Protein AF-G4Z9J0-F1 (afdb_monomer_lite)

pLDDT: mean 87.9, std 6.25, range [66.0, 95.75]

Secondary structure (DSSP, 8-state):
-HHHHHHHHHHHTT--S-B--SS-HHHHHHHHHT---SSHHHHHHHHHHHHHHHHTT--B-

Organism: Phytophthora sojae (strain P6497) (NCBI:txid1094619)

Foldseek 3Di:
DVLLVVLVVCVVVVAAQDADDDPVVVLQVCLVVVPFDPDPVRNVVSVSNNVSCVSRHHNYD

Radius of gyration: 10.81 Å; chains: 1; bounding box: 25×20×24 Å

Structure (mmCIF, N/CA/C/O backbone):
data_AF-G4Z9J0-F1
#
_entry.id   AF-G4Z9J0-F1
#
loop_
_atom_site.group_PDB
_atom_site.id
_atom_site.type_symbol
_atom_site.label_atom_id
_atom_site.label_alt_id
_atom_site.label_comp_id
_atom_site.label_asym_id
_atom_site.label_entity_id
_atom_site.label_seq_id
_atom_site.pdbx_PDB_ins_code
_atom_site.Cartn_x
_atom_site.Cartn_y
_atom_site.Cartn_z
_atom_site.occupancy
_atom_site.B_iso_or_equiv
_atom_site.auth_seq_id
_atom_site.auth_comp_id
_atom_site.auth_asym_id
_atom_site.auth_atom_id
_atom_site.pdbx_PDB_model_num
ATOM 1 N N . VAL A 1 1 ? 3.320 8.849 -5.904 1.00 75.94 1 VAL A N 1
ATOM 2 C CA . VAL A 1 1 ? 2.917 10.097 -5.214 1.00 75.94 1 VAL A CA 1
ATOM 3 C C . VAL A 1 1 ? 1.470 10.009 -4.742 1.00 75.94 1 VAL A C 1
ATOM 5 O O . VAL A 1 1 ? 1.280 10.005 -3.538 1.00 75.94 1 VAL A O 1
ATOM 8 N N . ALA A 1 2 ? 0.480 9.800 -5.622 1.00 84.81 2 ALA A N 1
ATOM 9 C CA . ALA A 1 2 ? -0.936 9.649 -5.233 1.00 84.81 2 ALA A CA 1
ATOM 10 C C . ALA A 1 2 ? -1.181 8.623 -4.103 1.00 84.81 2 ALA A C 1
ATOM 12 O O . ALA A 1 2 ? -1.729 8.974 -3.063 1.00 84.81 2 ALA A O 1
ATOM 13 N N . LEU A 1 3 ? -0.666 7.393 -4.242 1.00 87.25 3 LEU A N 1
ATOM 14 C CA . LEU A 1 3 ? -0.802 6.361 -3.204 1.00 87.25 3 LEU A CA 1
ATOM 15 C C . LEU A 1 3 ? -0.200 6.772 -1.848 1.00 87.25 3 LEU A C 1
ATOM 17 O O . LEU A 1 3 ? -0.749 6.454 -0.801 1.00 87.25 3 LEU A O 1
ATOM 21 N N . TYR A 1 4 ? 0.913 7.508 -1.853 1.00 90.00 4 TYR A N 1
ATOM 22 C CA . TYR A 1 4 ? 1.515 7.998 -0.615 1.00 90.00 4 TYR A CA 1
ATOM 23 C C . TYR A 1 4 ? 0.597 8.998 0.097 1.00 90.00 4 TYR A C 1
ATOM 25 O O . TYR A 1 4 ? 0.457 8.924 1.316 1.00 90.00 4 TYR A O 1
ATOM 33 N N . HIS A 1 5 ? -0.056 9.896 -0.647 1.00 91.25 5 HIS A N 1
ATOM 34 C CA . HIS A 1 5 ? -1.028 10.825 -0.071 1.00 91.25 5 HIS A CA 1
ATOM 35 C C . HIS A 1 5 ? -2.251 10.094 0.483 1.00 91.25 5 HIS A C 1
ATOM 37 O O . HIS A 1 5 ? -2.676 10.417 1.587 1.00 91.25 5 HIS A O 1
ATOM 43 N N . LEU A 1 6 ? -2.757 9.072 -0.216 1.00 90.56 6 LEU A N 1
ATOM 44 C CA . LEU A 1 6 ? -3.861 8.244 0.278 1.00 90.56 6 LEU A CA 1
ATOM 45 C C . LEU A 1 6 ? -3.503 7.557 1.602 1.00 90.56 6 LEU A C 1
ATOM 47 O O . LEU A 1 6 ? -4.230 7.691 2.585 1.00 90.56 6 LEU A O 1
ATOM 51 N N . LEU A 1 7 ? -2.350 6.883 1.655 1.00 91.56 7 LEU A N 1
ATOM 52 C CA . LEU A 1 7 ? -1.879 6.213 2.870 1.00 91.56 7 LEU A CA 1
ATOM 53 C C . LEU A 1 7 ? -1.605 7.210 4.003 1.00 91.56 7 LEU A C 1
ATOM 55 O O . LEU A 1 7 ? -1.913 6.926 5.155 1.00 91.56 7 LEU A O 1
ATOM 59 N N . SER A 1 8 ? -1.066 8.391 3.689 1.00 93.69 8 SER A N 1
ATOM 60 C CA . SER A 1 8 ? -0.810 9.433 4.692 1.00 93.69 8 SER A CA 1
ATOM 61 C C . SER A 1 8 ? -2.104 10.042 5.227 1.00 93.69 8 SER A C 1
ATOM 63 O O . SER A 1 8 ? -2.199 10.321 6.418 1.00 93.69 8 SER A O 1
ATOM 65 N N . ALA A 1 9 ? -3.123 10.216 4.384 1.00 93.56 9 ALA A N 1
ATOM 66 C CA . ALA A 1 9 ? -4.437 10.673 4.823 1.00 93.56 9 ALA A CA 1
ATOM 67 C C . ALA A 1 9 ? -5.115 9.633 5.727 1.00 93.56 9 ALA A C 1
ATOM 69 O O . ALA A 1 9 ? -5.714 10.004 6.735 1.00 93.56 9 ALA A O 1
ATOM 70 N N . ALA A 1 10 ? -4.985 8.341 5.406 1.00 92.94 10 ALA A N 1
ATOM 71 C CA . ALA A 1 10 ? -5.464 7.261 6.265 1.00 92.94 10 ALA A CA 1
ATOM 72 C C . ALA A 1 10 ? -4.747 7.253 7.625 1.00 92.94 10 ALA A C 1
ATOM 74 O O . ALA A 1 10 ? -5.412 7.196 8.657 1.00 92.94 10 ALA A O 1
ATOM 75 N N . ASP A 1 11 ? -3.418 7.400 7.624 1.00 94.88 11 ASP A N 1
ATOM 76 C CA . ASP A 1 11 ? -2.599 7.486 8.840 1.00 94.88 11 ASP A CA 1
ATOM 77 C C . ASP A 1 11 ? -3.005 8.681 9.714 1.00 94.88 11 ASP A C 1
ATOM 79 O O . ASP A 1 11 ? -3.257 8.535 10.906 1.00 94.88 11 ASP A O 1
ATOM 83 N N . THR A 1 12 ? -3.173 9.854 9.097 1.00 95.75 12 THR A N 1
ATOM 84 C CA . THR A 1 12 ? -3.580 11.091 9.787 1.00 95.75 12 THR A CA 1
ATOM 85 C C . THR A 1 12 ? -4.974 10.971 10.408 1.00 95.75 12 THR A C 1
ATOM 87 O O . THR A 1 12 ? -5.242 11.553 11.453 1.00 95.75 12 THR A O 1
ATOM 90 N N . ARG A 1 13 ? -5.866 10.190 9.788 1.00 95.31 13 ARG A N 1
ATOM 91 C CA . ARG A 1 13 ? -7.214 9.897 10.302 1.00 95.31 13 ARG A CA 1
ATOM 92 C C . ARG A 1 13 ? -7.242 8.736 11.302 1.00 95.31 13 ARG A C 1
ATOM 94 O O . ARG A 1 13 ? -8.318 8.361 11.754 1.00 95.31 13 ARG A O 1
ATOM 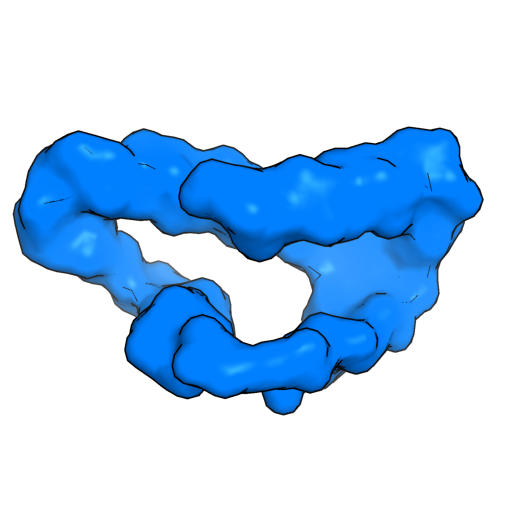101 N N . GLY A 1 14 ? -6.092 8.142 11.622 1.00 94.12 14 GLY A N 1
ATOM 102 C CA . GLY A 1 14 ? -5.992 6.997 12.527 1.00 94.12 14 GLY A CA 1
ATOM 103 C C . GLY A 1 14 ? -6.626 5.712 11.986 1.00 94.12 14 GLY A C 1
ATOM 104 O O . GLY A 1 14 ? -6.885 4.791 12.761 1.00 94.12 14 GLY A O 1
ATOM 105 N N . LEU A 1 15 ? -6.879 5.630 10.675 1.00 92.50 15 LEU A N 1
ATOM 106 C CA . LEU A 1 15 ? -7.481 4.453 10.054 1.00 92.50 15 LEU A CA 1
ATOM 107 C C . LEU A 1 15 ? -6.484 3.292 10.045 1.00 92.50 15 LEU A C 1
ATOM 109 O O . LEU A 1 15 ? -5.299 3.465 9.753 1.00 92.50 15 LEU A O 1
ATOM 113 N N . ARG A 1 16 ? -6.976 2.090 10.354 1.00 93.31 16 ARG A N 1
ATOM 114 C CA . ARG A 1 16 ? -6.187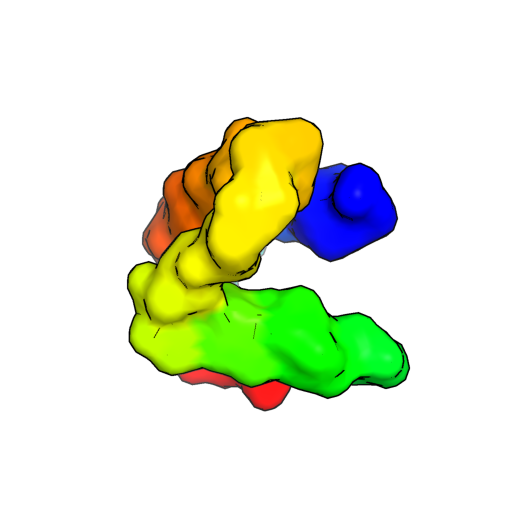 0.854 10.369 1.00 93.31 16 ARG A CA 1
ATOM 115 C C . ARG A 1 16 ? -6.953 -0.282 9.706 1.00 93.31 16 ARG A C 1
ATOM 117 O O . ARG A 1 16 ? -8.178 -0.271 9.732 1.00 93.31 16 ARG A O 1
ATOM 124 N N . GLY A 1 17 ? -6.250 -1.271 9.154 1.00 91.31 17 GLY A N 1
ATOM 125 C CA . GLY A 1 17 ? -6.909 -2.435 8.547 1.00 91.31 17 GLY A CA 1
ATOM 126 C C . GLY A 1 17 ? -7.590 -2.117 7.216 1.00 91.31 17 GLY A C 1
ATOM 127 O O . GLY A 1 17 ? -8.577 -2.753 6.867 1.00 91.31 17 GLY A O 1
ATOM 128 N N .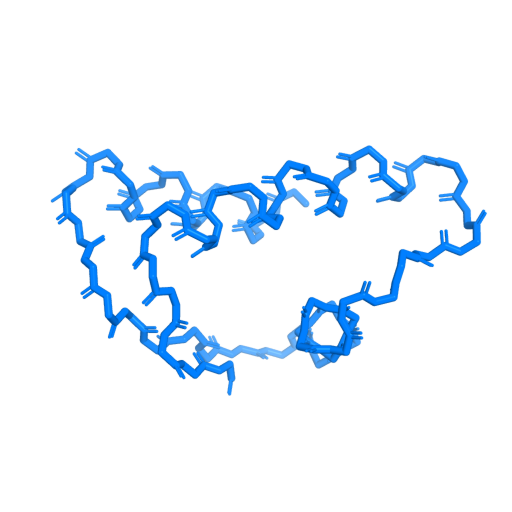 ILE A 1 18 ? -7.109 -1.101 6.497 1.00 89.88 18 ILE A N 1
ATOM 129 C CA . ILE A 1 18 ? -7.765 -0.611 5.281 1.00 89.88 18 ILE A CA 1
ATOM 130 C C . ILE A 1 18 ? -7.557 -1.563 4.095 1.00 89.88 18 ILE A C 1
ATOM 132 O O . ILE A 1 18 ? -6.492 -2.171 3.960 1.00 89.88 18 ILE A O 1
ATOM 136 N N . HIS A 1 19 ? -8.559 -1.636 3.218 1.00 89.19 19 HIS A N 1
ATOM 137 C CA . HIS A 1 19 ? -8.429 -2.194 1.874 1.00 89.19 19 HIS A CA 1
ATOM 138 C C . HIS A 1 19 ? -8.137 -1.059 0.888 1.00 89.19 19 HIS A C 1
ATOM 140 O O . HIS A 1 19 ? -8.853 -0.055 0.873 1.00 89.19 19 HIS A O 1
ATOM 146 N N . VAL A 1 20 ? -7.074 -1.186 0.093 1.00 85.25 20 VAL A N 1
ATOM 147 C CA . VAL A 1 20 ? -6.661 -0.155 -0.869 1.00 85.25 20 VAL A CA 1
ATOM 148 C C . VAL A 1 20 ? -6.971 -0.623 -2.286 1.00 85.25 20 VAL A C 1
ATOM 150 O O . VAL A 1 20 ? -6.128 -1.255 -2.898 1.00 85.25 20 VAL A O 1
ATOM 153 N N . ALA A 1 21 ? -8.138 -0.262 -2.820 1.00 82.50 21 ALA A N 1
ATOM 154 C CA . ALA A 1 21 ? -8.519 -0.566 -4.202 1.00 82.50 21 ALA A CA 1
ATOM 155 C C . ALA A 1 21 ? -8.116 0.559 -5.179 1.00 82.50 21 ALA A C 1
ATOM 157 O O . ALA A 1 21 ? -8.237 1.745 -4.854 1.00 82.50 21 ALA A O 1
ATOM 158 N N . GLY A 1 22 ? -7.669 0.205 -6.390 1.00 75.00 22 GLY A N 1
ATOM 159 C CA . GLY A 1 22 ? -7.480 1.150 -7.500 1.00 75.00 22 GLY A CA 1
ATOM 160 C C . GLY A 1 22 ? -6.619 0.618 -8.652 1.00 75.00 22 GLY A C 1
ATOM 161 O O . GLY A 1 22 ? -5.899 -0.364 -8.494 1.00 75.00 22 GLY A O 1
ATOM 162 N N . ASP A 1 23 ? -6.617 1.326 -9.788 1.00 66.00 23 ASP A N 1
ATOM 163 C CA . ASP A 1 23 ? -5.950 0.929 -11.051 1.00 66.00 23 ASP A CA 1
ATOM 164 C C . ASP A 1 23 ? -4.410 0.934 -11.017 1.00 66.00 23 ASP A C 1
ATOM 166 O O . ASP A 1 23 ? -3.727 0.760 -12.028 1.00 66.00 23 ASP A O 1
ATOM 170 N N . TYR A 1 24 ? -3.809 1.105 -9.843 1.00 72.19 24 TYR A N 1
ATOM 171 C CA . TYR A 1 24 ? -2.360 1.086 -9.679 1.00 72.19 24 TYR A CA 1
ATOM 172 C C . TYR A 1 24 ? -1.818 -0.337 -9.516 1.00 72.19 24 TYR A C 1
ATOM 174 O O . TYR A 1 24 ? -0.932 -0.553 -8.687 1.00 72.19 24 TYR A O 1
ATOM 182 N N . GLU A 1 25 ? -2.307 -1.296 -10.308 1.00 76.00 25 GLU A N 1
ATOM 183 C CA . GLU A 1 25 ? -1.974 -2.725 -10.203 1.00 76.00 25 GLU A CA 1
ATOM 184 C C . GLU A 1 25 ? -0.472 -2.974 -10.037 1.00 76.00 25 GLU A C 1
ATOM 186 O O . GLU A 1 25 ? -0.052 -3.751 -9.184 1.00 76.00 25 GLU A O 1
ATOM 191 N N . LEU A 1 26 ? 0.363 -2.287 -10.821 1.00 72.62 26 LEU A N 1
ATOM 192 C CA . LEU A 1 26 ? 1.812 -2.464 -10.769 1.00 72.62 26 LEU A CA 1
ATOM 193 C C . LEU A 1 26 ? 2.408 -1.990 -9.434 1.00 72.62 26 LEU A C 1
ATOM 195 O O . LEU A 1 26 ? 3.293 -2.645 -8.886 1.00 72.62 26 LEU A O 1
ATOM 199 N N . ILE A 1 27 ? 1.912 -0.881 -8.880 1.00 76.81 27 ILE A N 1
ATOM 200 C CA . ILE A 1 27 ? 2.374 -0.339 -7.593 1.00 76.81 27 ILE A CA 1
ATOM 201 C C . ILE A 1 27 ? 1.861 -1.206 -6.441 1.00 76.81 27 ILE A C 1
ATOM 203 O O . ILE A 1 27 ? 2.630 -1.527 -5.534 1.00 76.81 27 ILE A O 1
ATOM 207 N N . LEU A 1 28 ? 0.591 -1.612 -6.497 1.00 79.88 28 LEU A N 1
ATOM 208 C CA . LEU A 1 28 ? -0.030 -2.507 -5.521 1.00 79.88 28 LEU A CA 1
ATOM 209 C C . LEU A 1 28 ? 0.685 -3.860 -5.508 1.00 79.88 28 LEU A C 1
ATOM 211 O O . LEU A 1 28 ? 1.054 -4.349 -4.444 1.00 79.88 28 LEU A O 1
ATOM 215 N N . ARG A 1 29 ? 0.999 -4.418 -6.683 1.00 84.88 29 ARG A N 1
ATOM 216 C CA . ARG A 1 29 ? 1.773 -5.658 -6.825 1.00 84.88 29 ARG A CA 1
ATOM 217 C C . ARG A 1 29 ? 3.160 -5.522 -6.214 1.00 84.88 29 ARG A C 1
ATOM 219 O O . ARG A 1 29 ? 3.549 -6.381 -5.437 1.00 84.88 29 ARG A O 1
ATOM 226 N N . VAL A 1 30 ? 3.881 -4.443 -6.514 1.00 84.44 30 VAL A N 1
ATOM 227 C CA . VAL A 1 30 ? 5.213 -4.153 -5.952 1.00 84.44 30 VAL A CA 1
ATOM 228 C C . VAL A 1 30 ? 5.170 -4.030 -4.421 1.00 84.44 30 VAL A C 1
ATOM 230 O O . VAL A 1 30 ? 6.046 -4.549 -3.728 1.00 8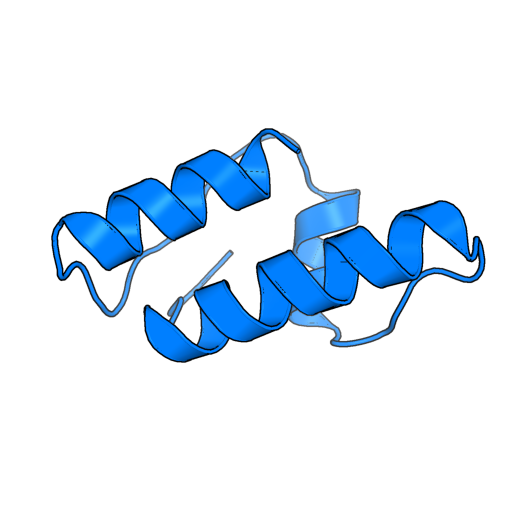4.44 30 VAL A O 1
ATOM 233 N N . LEU A 1 31 ? 4.141 -3.383 -3.867 1.00 84.94 31 LEU A N 1
ATOM 234 C CA . LEU A 1 31 ? 3.965 -3.255 -2.417 1.00 84.94 31 LEU A CA 1
ATOM 235 C C . LEU A 1 31 ? 3.565 -4.576 -1.757 1.00 84.94 31 LEU A C 1
ATOM 237 O O . LEU A 1 31 ? 4.136 -4.924 -0.722 1.00 84.94 31 LEU A O 1
ATOM 241 N N . LYS A 1 32 ? 2.669 -5.338 -2.389 1.00 84.12 32 LYS A N 1
ATOM 242 C CA . LYS A 1 32 ? 2.254 -6.678 -1.963 1.00 84.12 32 LYS A CA 1
ATOM 243 C C . LYS A 1 32 ? 3.428 -7.655 -1.948 1.00 84.12 32 LYS A C 1
ATOM 245 O O . LYS A 1 32 ? 3.642 -8.329 -0.947 1.00 84.12 32 LYS A O 1
ATOM 250 N N . THR A 1 33 ? 4.217 -7.707 -3.023 1.00 87.75 33 THR A N 1
ATOM 251 C CA . THR A 1 33 ? 5.395 -8.589 -3.131 1.00 87.75 33 THR A CA 1
ATOM 252 C C . THR A 1 33 ? 6.591 -8.083 -2.344 1.00 87.75 33 THR A C 1
ATOM 254 O O . THR A 1 33 ? 7.585 -8.794 -2.215 1.00 87.75 33 THR A O 1
ATOM 257 N N . ARG A 1 34 ? 6.516 -6.859 -1.805 1.00 86.81 34 ARG A N 1
ATOM 258 C CA . ARG A 1 34 ? 7.572 -6.264 -0.987 1.00 86.81 34 ARG A CA 1
ATOM 259 C C . ARG A 1 34 ? 8.917 -6.145 -1.724 1.00 86.81 34 ARG A C 1
ATOM 261 O O . ARG A 1 34 ? 9.939 -5.924 -1.071 1.00 86.81 34 ARG A O 1
ATOM 268 N N . ALA A 1 35 ? 8.902 -6.198 -3.056 1.00 88.62 35 ALA A N 1
ATOM 269 C CA . ALA A 1 35 ? 10.080 -6.134 -3.909 1.00 88.62 35 ALA A CA 1
ATOM 270 C C . ALA A 1 35 ? 10.279 -4.704 -4.440 1.00 88.62 35 ALA A C 1
ATOM 272 O O . ALA A 1 35 ? 9.459 -4.236 -5.227 1.00 88.62 35 ALA A O 1
ATOM 273 N N . PRO A 1 36 ? 11.337 -3.978 -4.039 1.00 86.50 36 PRO A N 1
ATOM 274 C CA . PRO A 1 36 ? 11.556 -2.618 -4.513 1.00 86.50 36 PRO A CA 1
ATOM 275 C C . PRO A 1 36 ? 11.817 -2.579 -6.033 1.00 86.50 36 PRO A C 1
ATOM 277 O O . PRO A 1 36 ? 12.482 -3.464 -6.574 1.00 86.50 36 PRO A O 1
ATOM 280 N N . PRO A 1 37 ? 11.354 -1.535 -6.741 1.00 88.81 37 PRO A N 1
ATOM 281 C CA . PRO A 1 37 ? 11.635 -1.368 -8.165 1.00 88.81 37 PRO A CA 1
ATOM 282 C C . PRO A 1 37 ? 13.130 -1.111 -8.420 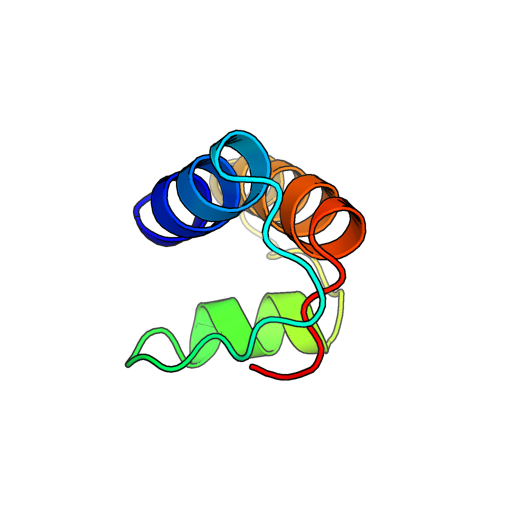1.00 88.81 37 PRO A C 1
ATOM 284 O O . PRO A 1 37 ? 13.824 -0.518 -7.594 1.00 88.81 37 PRO A O 1
ATOM 287 N N . LYS A 1 38 ? 13.635 -1.492 -9.602 1.00 89.88 38 LYS A N 1
ATOM 288 C CA . LYS A 1 38 ? 15.049 -1.277 -9.980 1.00 89.88 38 LYS A CA 1
ATOM 289 C C . LYS A 1 38 ? 15.421 0.207 -10.096 1.00 89.88 38 LYS A C 1
ATOM 291 O O . LYS A 1 38 ? 16.541 0.596 -9.786 1.00 89.88 38 LYS A O 1
ATOM 296 N N . ALA A 1 39 ? 14.485 1.052 -10.528 1.00 89.75 39 ALA A N 1
ATOM 297 C CA . ALA A 1 39 ? 14.740 2.476 -10.712 1.00 89.75 39 ALA A CA 1
ATOM 298 C C . ALA A 1 39 ? 14.897 3.202 -9.362 1.00 89.75 39 ALA A C 1
ATOM 300 O O . ALA A 1 39 ? 13.936 3.313 -8.596 1.00 89.75 39 ALA A O 1
ATOM 301 N N . ARG A 1 40 ? 16.079 3.786 -9.109 1.00 88.19 40 ARG A N 1
ATOM 302 C CA . ARG A 1 40 ? 16.424 4.484 -7.850 1.00 88.19 40 ARG A CA 1
ATOM 303 C C . ARG A 1 40 ? 15.387 5.530 -7.426 1.00 88.19 40 ARG A C 1
ATOM 305 O O . ARG A 1 40 ? 15.007 5.599 -6.261 1.00 88.19 40 ARG A O 1
ATOM 312 N N . ARG A 1 41 ? 14.870 6.313 -8.382 1.00 85.50 41 ARG A N 1
ATOM 313 C CA . ARG A 1 41 ? 13.841 7.338 -8.120 1.00 85.50 41 ARG A CA 1
ATOM 314 C C . ARG A 1 41 ? 12.544 6.742 -7.559 1.00 85.50 41 ARG A C 1
ATOM 316 O O . ARG A 1 41 ? 11.877 7.380 -6.751 1.00 85.50 41 ARG A O 1
ATOM 323 N N . LEU A 1 42 ? 12.191 5.523 -7.966 1.00 86.25 42 LEU A N 1
ATOM 324 C CA . LEU A 1 42 ? 10.984 4.836 -7.505 1.00 86.25 42 LEU A CA 1
ATOM 325 C C . LEU A 1 42 ? 11.193 4.123 -6.166 1.00 86.25 42 LEU A C 1
ATOM 327 O O . LEU A 1 42 ? 10.241 4.011 -5.400 1.00 86.25 42 LEU A O 1
ATOM 331 N N . GLN A 1 43 ? 12.419 3.702 -5.844 1.00 90.50 43 GLN A N 1
ATOM 332 C CA . GLN A 1 43 ? 12.735 3.070 -4.556 1.00 90.50 43 GLN A CA 1
ATOM 333 C C . GLN A 1 43 ? 12.424 3.987 -3.373 1.00 90.50 43 GLN A C 1
ATOM 335 O O . GLN A 1 43 ? 11.845 3.542 -2.385 1.00 90.50 43 GLN A O 1
ATOM 340 N N . MET A 1 44 ? 12.731 5.283 -3.490 1.00 90.69 44 MET A N 1
ATOM 341 C CA . MET A 1 44 ? 12.403 6.254 -2.443 1.00 90.69 44 MET A CA 1
ATOM 342 C C . MET A 1 44 ? 10.891 6.303 -2.172 1.00 90.69 44 MET A C 1
ATOM 344 O O . MET A 1 44 ? 10.462 6.272 -1.018 1.00 90.69 44 MET A O 1
ATOM 348 N N . TRP A 1 45 ? 10.076 6.345 -3.228 1.00 88.94 45 TRP A N 1
ATOM 349 C CA . TRP A 1 45 ? 8.618 6.351 -3.100 1.00 88.94 45 TRP A CA 1
ATOM 350 C C . TRP A 1 45 ? 8.073 5.023 -2.587 1.00 88.94 45 TRP A C 1
ATOM 352 O O . TRP A 1 45 ? 7.187 5.027 -1.736 1.00 88.94 45 TRP A O 1
ATOM 362 N N . PHE A 1 46 ? 8.635 3.905 -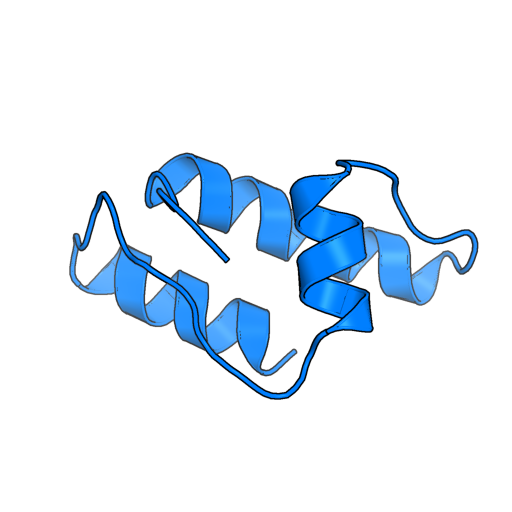3.042 1.00 90.69 46 PHE A N 1
ATOM 363 C CA . PHE A 1 46 ? 8.302 2.575 -2.543 1.00 90.69 46 PHE A CA 1
ATOM 364 C C . PHE A 1 46 ? 8.511 2.473 -1.031 1.00 90.69 46 PHE A C 1
ATOM 366 O O . PHE A 1 46 ? 7.603 2.059 -0.316 1.00 90.69 46 PHE A O 1
ATOM 373 N N . LEU A 1 47 ? 9.672 2.908 -0.532 1.00 91.88 47 LEU A N 1
ATOM 374 C CA . LEU A 1 47 ? 9.984 2.871 0.897 1.00 91.88 47 LEU A CA 1
ATOM 375 C C . LEU A 1 47 ? 9.022 3.740 1.713 1.00 91.88 47 LEU A C 1
ATOM 377 O O . LEU A 1 47 ? 8.564 3.304 2.768 1.00 91.88 47 LEU A O 1
ATOM 381 N N . LYS A 1 48 ? 8.685 4.940 1.223 1.00 92.19 48 LYS A N 1
ATOM 382 C CA . LYS A 1 48 ? 7.697 5.815 1.873 1.00 92.19 48 LYS A CA 1
ATOM 383 C C . LYS A 1 48 ? 6.322 5.151 1.936 1.00 92.19 48 LYS A C 1
ATOM 385 O O . LYS A 1 48 ? 5.773 5.019 3.023 1.00 92.19 48 LYS A O 1
ATOM 390 N N . CYS A 1 49 ? 5.801 4.685 0.799 1.00 91.94 49 CYS A N 1
ATOM 391 C CA . CYS A 1 49 ? 4.505 4.009 0.746 1.00 91.94 49 CYS A CA 1
ATOM 392 C C . CYS A 1 49 ? 4.476 2.772 1.643 1.00 91.94 49 CYS A C 1
ATOM 394 O O . CYS A 1 49 ? 3.519 2.586 2.380 1.00 91.94 49 CYS A O 1
ATOM 396 N N . ARG A 1 50 ? 5.531 1.953 1.628 1.00 92.62 50 ARG A N 1
ATOM 397 C CA . ARG A 1 50 ? 5.599 0.733 2.434 1.00 92.62 50 ARG A CA 1
ATOM 398 C C . ARG A 1 50 ? 5.576 1.020 3.930 1.00 92.62 50 ARG A C 1
ATOM 400 O O . ARG A 1 50 ? 4.771 0.425 4.632 1.00 92.62 50 ARG A O 1
ATOM 407 N N . ARG A 1 51 ? 6.396 1.963 4.406 1.00 93.94 51 ARG A N 1
ATOM 408 C CA . ARG A 1 51 ? 6.397 2.342 5.829 1.00 93.94 51 ARG A CA 1
ATOM 409 C C . ARG A 1 51 ? 5.020 2.820 6.283 1.00 93.94 51 ARG A C 1
ATOM 411 O O . ARG A 1 51 ? 4.564 2.420 7.349 1.00 93.94 51 ARG A O 1
ATOM 418 N N . THR A 1 52 ? 4.355 3.652 5.481 1.00 92.50 52 THR A N 1
ATOM 419 C CA . THR A 1 52 ? 3.015 4.137 5.826 1.00 92.50 52 THR A CA 1
ATOM 420 C C . THR A 1 52 ? 1.975 3.019 5.744 1.00 92.50 52 THR A C 1
ATOM 422 O O . THR A 1 52 ? 1.136 2.921 6.630 1.00 92.50 52 THR A O 1
ATOM 425 N N . ALA A 1 53 ? 2.055 2.135 4.747 1.00 92.12 53 ALA A N 1
ATOM 426 C CA . ALA A 1 53 ? 1.164 0.982 4.611 1.00 92.12 53 ALA A CA 1
ATOM 427 C C . ALA A 1 53 ? 1.263 0.016 5.802 1.00 92.12 53 ALA A C 1
ATOM 429 O O . ALA A 1 53 ? 0.240 -0.432 6.318 1.00 92.12 53 ALA A O 1
ATOM 430 N N . ASP A 1 54 ? 2.484 -0.261 6.270 1.00 92.44 54 ASP A N 1
ATOM 431 C CA . ASP A 1 54 ? 2.716 -1.082 7.460 1.00 92.44 54 ASP A CA 1
ATOM 432 C C . ASP A 1 54 ? 2.138 -0.391 8.717 1.00 92.44 54 ASP A C 1
ATOM 434 O O . ASP A 1 54 ? 1.519 -1.043 9.559 1.00 92.44 54 ASP A O 1
ATOM 438 N N . ARG A 1 55 ? 2.258 0.942 8.821 1.00 92.94 55 ARG A N 1
ATOM 439 C CA . ARG A 1 55 ? 1.706 1.726 9.940 1.00 92.94 55 ARG A CA 1
ATOM 440 C C . ARG A 1 55 ? 0.175 1.699 9.990 1.00 92.94 55 ARG A C 1
ATOM 442 O O . ARG A 1 55 ? -0.387 1.444 11.054 1.00 92.94 55 ARG A O 1
ATOM 449 N N . VAL A 1 56 ? -0.491 1.898 8.851 1.00 93.25 56 VAL A N 1
ATOM 450 C CA . VAL A 1 56 ? -1.963 1.816 8.744 1.00 93.25 56 VAL A CA 1
ATOM 451 C C . VAL A 1 56 ? -2.468 0.374 8.654 1.00 93.25 56 VAL A C 1
ATOM 453 O O . VAL A 1 56 ? -3.667 0.146 8.524 1.00 93.25 56 VAL A O 1
ATOM 456 N N . ARG A 1 57 ? -1.574 -0.621 8.738 1.00 92.50 57 ARG A N 1
ATOM 457 C CA . ARG A 1 57 ? -1.907 -2.049 8.672 1.00 92.50 57 ARG A CA 1
ATOM 458 C C . ARG A 1 57 ? -2.821 -2.363 7.484 1.00 92.50 57 ARG A C 1
ATOM 460 O O . ARG A 1 57 ? -3.921 -2.868 7.690 1.00 92.50 57 ARG A O 1
ATOM 467 N N . VAL A 1 58 ? -2.403 -2.010 6.264 1.00 89.62 58 VAL A N 1
ATOM 468 C CA . VAL A 1 58 ? -3.162 -2.354 5.045 1.00 89.62 58 VAL A CA 1
ATOM 469 C C . VAL A 1 58 ? -3.457 -3.855 5.058 1.00 89.62 58 VAL A C 1
ATOM 471 O O . VAL A 1 58 ? -2.532 -4.667 5.080 1.00 89.62 58 VAL A O 1
ATOM 474 N N . ALA A 1 59 ? -4.740 -4.210 5.089 1.00 89.00 59 ALA A N 1
ATOM 475 C CA . ALA A 1 59 ? -5.188 -5.596 5.198 1.00 89.00 59 ALA A CA 1
ATOM 476 C C . ALA A 1 59 ? -5.153 -6.295 3.834 1.00 89.00 59 ALA A C 1
ATOM 478 O O . ALA A 1 59 ? -4.810 -7.473 3.731 1.00 89.00 59 ALA A O 1
ATOM 479 N N . SER A 1 60 ? -5.475 -5.548 2.780 1.00 87.00 60 SER A N 1
ATOM 480 C CA . SER A 1 60 ? -5.494 -6.025 1.401 1.00 87.00 60 SER A CA 1
ATOM 481 C C . SER A 1 60 ? -5.309 -4.865 0.418 1.00 87.00 60 SER A C 1
ATOM 483 O O . SER A 1 60 ? -5.596 -3.707 0.730 1.00 87.00 60 SER A O 1
ATOM 485 N N . TRP A 1 61 ? -4.807 -5.203 -0.766 1.00 86.38 61 TRP A N 1
ATOM 486 C CA . TRP A 1 61 ? -4.582 -4.313 -1.906 1.00 86.38 61 TRP A CA 1
ATOM 487 C C . TRP A 1 61 ? -5.543 -4.664 -3.035 1.00 86.38 61 TRP A C 1
ATOM 489 O O . TRP A 1 61 ? -6.025 -5.821 -3.013 1.00 86.38 61 TRP A O 1
#

Sequence (61 aa):
VALYHLLSAADTRGLRGIHVAGDYELILRVLKTRAPPKARRLQMWFLKCRRTADRVRVASW